Protein AF-A0A2W6N8J4-F1 (afdb_monomer_lite)

Sequence (112 aa):
MSNIRSYIEDHLKNKGYKLQQFSEIVDINVGTLSAIIKGTRLISMNQLDQIASAMGLEQGHFYDIYGVECFIESAPHWRRLEPFIYRCINVCLNAKNINTLNAWLCASIVYF

Organism: NCBI:txid1325358

pLDDT: mean 77.73, std 18.03, range [39.69, 95.56]

Radius of gyration: 15.01 Å; chains: 1; bounding box: 32×35×40 Å

InterPro domains:
  IPR001387 Cro/C1-type, helix-turn-heli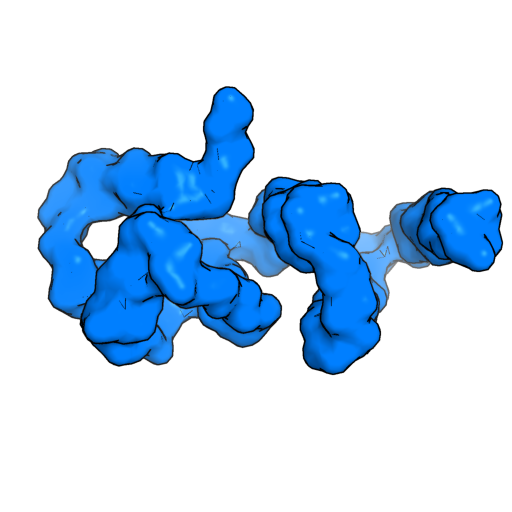x domain [PF01381] (12-57)
  IPR001387 Cro/C1-type, helix-turn-helix domain [PS50943] (8-62)
  IPR001387 Cro/C1-type, helix-turn-helix domain [SM00530] (7-62)
  IPR010982 Lambda repressor-like, DNA-binding domain superfamily [G3DSA:1.10.260.40] (1-66)
  IPR010982 Lambda repressor-like, DNA-binding domain superfamily [SSF47413] (3-65)

Foldseek 3Di:
DDAPLNVLVVLCVVVVHDLVRLCVLLVHPSVQSVCVNVVVDQAALSSVQSNCVSSVHDQPPCLVRSCCVAPVVDPDDVVRVVVSLVSVVVVCVVVPHPPVNVVVVVVVVVVD

Structure (mmCIF, N/CA/C/O backbone):
data_AF-A0A2W6N8J4-F1
#
_entry.id   AF-A0A2W6N8J4-F1
#
loop_
_atom_site.group_PDB
_atom_site.id
_atom_site.type_symbol
_atom_site.label_atom_id
_atom_site.label_alt_id
_atom_site.label_comp_id
_atom_site.label_asym_id
_atom_site.label_entity_id
_atom_site.label_seq_id
_atom_site.pdbx_PDB_ins_code
_atom_site.Cartn_x
_atom_site.Cartn_y
_atom_site.Cartn_z
_atom_site.occupancy
_atom_site.B_iso_or_equiv
_atom_site.auth_seq_id
_atom_site.auth_comp_id
_atom_site.auth_asym_id
_atom_site.auth_atom_id
_atom_site.pdbx_PDB_model_num
ATOM 1 N N . MET A 1 1 ? -11.564 4.669 -14.298 1.00 52.28 1 MET A N 1
ATOM 2 C CA . MET A 1 1 ? -10.418 3.741 -14.201 1.00 52.28 1 MET A CA 1
ATOM 3 C C . MET A 1 1 ? -10.261 3.342 -12.751 1.00 52.28 1 MET A C 1
ATOM 5 O O . MET A 1 1 ? -10.231 4.230 -11.908 1.00 52.28 1 MET A O 1
A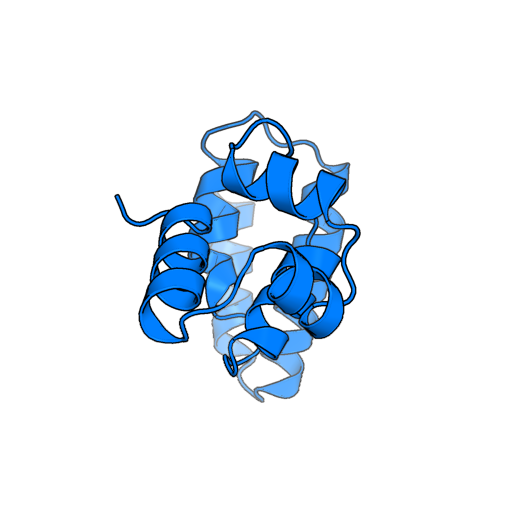TOM 9 N N . SER A 1 2 ? -10.227 2.043 -12.467 1.00 79.56 2 SER A N 1
ATOM 10 C CA . SER A 1 2 ? -9.942 1.533 -11.124 1.00 79.56 2 SER A CA 1
ATOM 11 C C . SER A 1 2 ? -8.443 1.674 -10.869 1.00 79.56 2 SER A C 1
ATOM 13 O O . SER A 1 2 ? -7.648 1.058 -11.571 1.00 79.56 2 SER A O 1
ATOM 15 N N . ASN A 1 3 ? -8.067 2.526 -9.920 1.00 86.62 3 ASN A N 1
ATOM 16 C CA . ASN A 1 3 ? -6.682 2.729 -9.494 1.00 86.62 3 ASN A CA 1
ATOM 17 C C . ASN A 1 3 ? -6.464 2.062 -8.127 1.00 86.62 3 ASN A C 1
ATOM 19 O O . ASN A 1 3 ? -7.430 1.746 -7.425 1.00 86.62 3 ASN A O 1
ATOM 23 N N . ILE A 1 4 ? -5.211 1.850 -7.726 1.00 90.75 4 ILE A N 1
ATOM 24 C CA . ILE A 1 4 ? -4.865 1.146 -6.478 1.00 90.75 4 ILE A CA 1
ATOM 25 C C . ILE A 1 4 ? -5.511 1.818 -5.257 1.00 90.75 4 ILE A C 1
ATOM 27 O O . ILE A 1 4 ? -5.922 1.141 -4.316 1.00 90.75 4 ILE A O 1
ATOM 31 N N . ARG A 1 5 ? -5.659 3.147 -5.270 1.00 91.38 5 ARG A N 1
ATOM 32 C CA . ARG A 1 5 ? -6.260 3.898 -4.156 1.00 91.38 5 ARG A CA 1
ATOM 33 C C . ARG A 1 5 ? -7.740 3.574 -4.005 1.00 91.38 5 ARG A C 1
ATOM 35 O O . ARG A 1 5 ? -8.170 3.314 -2.889 1.00 91.38 5 ARG A O 1
ATOM 42 N N . SER A 1 6 ? -8.480 3.493 -5.109 1.00 91.75 6 SER A N 1
ATOM 43 C CA . SER A 1 6 ? -9.888 3.085 -5.092 1.00 91.75 6 SER A CA 1
ATOM 44 C C . SER A 1 6 ? -10.064 1.669 -4.533 1.00 91.75 6 SER A C 1
ATOM 46 O O . SER A 1 6 ? -10.951 1.452 -3.715 1.00 91.75 6 SER A O 1
ATOM 48 N N . TYR A 1 7 ? -9.171 0.726 -4.869 1.00 93.25 7 TYR A N 1
ATOM 49 C CA . TYR A 1 7 ? -9.190 -0.620 -4.272 1.00 93.25 7 TYR A CA 1
ATOM 50 C C . TYR A 1 7 ? -8.986 -0.596 -2.754 1.00 93.25 7 TYR A C 1
ATOM 52 O O . TYR A 1 7 ? -9.650 -1.334 -2.024 1.00 93.25 7 TYR A O 1
ATOM 60 N N . ILE A 1 8 ? -8.073 0.250 -2.273 1.00 93.25 8 ILE A N 1
ATOM 61 C CA . ILE A 1 8 ? -7.833 0.427 -0.840 1.00 93.25 8 ILE A CA 1
ATOM 62 C C . ILE A 1 8 ? -9.082 1.021 -0.175 1.00 93.25 8 ILE A C 1
ATOM 64 O O . ILE A 1 8 ? -9.564 0.474 0.812 1.00 93.25 8 ILE A O 1
ATOM 68 N N . GLU A 1 9 ? -9.643 2.100 -0.719 1.00 93.38 9 GLU A N 1
ATOM 69 C CA . GLU A 1 9 ? -10.838 2.762 -0.178 1.00 93.38 9 GLU A CA 1
ATOM 70 C C . GLU A 1 9 ? -12.046 1.821 -0.097 1.00 93.38 9 GLU A C 1
ATOM 72 O O . GLU A 1 9 ? -12.702 1.744 0.949 1.00 93.38 9 GLU A O 1
ATOM 77 N N . ASP A 1 10 ? -12.296 1.050 -1.156 1.00 94.12 10 ASP A N 1
ATOM 78 C CA . ASP A 1 10 ? -13.359 0.047 -1.188 1.00 94.12 10 ASP A CA 1
ATOM 79 C C . ASP A 1 10 ? -13.130 -1.043 -0.137 1.00 94.12 10 ASP A C 1
ATOM 81 O O . ASP A 1 10 ? -14.066 -1.458 0.549 1.00 94.12 10 ASP A O 1
ATOM 85 N N . HIS A 1 11 ? -11.883 -1.478 0.057 1.00 94.19 11 HIS A N 1
ATOM 86 C CA . HIS A 1 11 ? -11.549 -2.454 1.089 1.00 94.19 11 HIS A CA 1
ATOM 87 C C . HIS A 1 11 ? -11.813 -1.924 2.502 1.00 94.19 11 HIS A C 1
ATOM 89 O O . HIS A 1 11 ? -12.455 -2.618 3.297 1.00 94.19 11 HIS A O 1
ATOM 95 N N . LEU A 1 12 ? -11.384 -0.692 2.817 1.00 93.69 12 LEU A N 1
ATOM 96 C CA . LEU A 1 12 ? -11.672 -0.069 4.114 1.00 93.69 12 LEU A CA 1
ATOM 97 C C . LEU A 1 12 ? -13.182 0.023 4.352 1.00 93.69 12 LEU A C 1
ATOM 99 O O . LEU A 1 12 ? -13.652 -0.316 5.439 1.00 93.69 12 LEU A O 1
ATOM 103 N N . LYS A 1 13 ? -13.943 0.443 3.336 1.00 94.06 13 LYS A N 1
ATOM 104 C CA . LYS A 1 13 ? -15.399 0.582 3.425 1.00 94.06 13 LYS A CA 1
ATOM 105 C C . LYS A 1 13 ? -16.088 -0.764 3.643 1.00 94.06 13 LYS A C 1
ATOM 107 O O . LYS A 1 13 ? -16.916 -0.880 4.541 1.00 94.06 13 LYS A O 1
ATOM 112 N N . ASN A 1 14 ? -15.716 -1.784 2.872 1.00 94.31 14 ASN A N 1
ATOM 113 C CA . ASN A 1 14 ? -16.321 -3.115 2.941 1.00 94.31 14 ASN A CA 1
ATOM 114 C C . ASN A 1 14 ? -16.018 -3.834 4.260 1.00 94.31 14 ASN A C 1
ATOM 116 O O . ASN A 1 14 ? -16.856 -4.577 4.765 1.00 94.31 14 ASN A O 1
ATOM 120 N N . LYS A 1 15 ? -14.829 -3.618 4.833 1.00 92.94 15 LYS A N 1
ATOM 121 C CA . LYS A 1 15 ? -14.436 -4.189 6.129 1.00 92.94 15 LYS A CA 1
ATOM 122 C C . LYS A 1 15 ? -14.824 -3.319 7.329 1.00 92.94 15 LYS A C 1
ATOM 124 O O . LYS A 1 15 ? -14.697 -3.772 8.462 1.00 92.94 15 LYS A O 1
ATOM 129 N N . GLY A 1 16 ? -15.286 -2.088 7.100 1.00 92.88 16 GLY A N 1
ATOM 130 C CA . GLY A 1 16 ? -15.595 -1.127 8.161 1.00 92.88 16 GLY A CA 1
ATOM 131 C C . GLY A 1 16 ? -14.361 -0.654 8.937 1.00 92.88 16 GLY A C 1
ATOM 132 O O . GLY A 1 16 ? -14.478 -0.271 10.101 1.00 92.88 16 GLY A O 1
ATOM 133 N N . TYR A 1 17 ? -13.173 -0.699 8.326 1.00 92.94 17 TYR A N 1
ATOM 134 C CA . TYR A 1 17 ? -11.932 -0.303 8.985 1.00 92.94 17 TYR A CA 1
ATOM 135 C C . TYR A 1 17 ? -11.765 1.212 9.022 1.00 92.94 17 TYR A C 1
ATOM 137 O O . TYR A 1 17 ? -11.908 1.908 8.015 1.00 92.94 17 TYR A O 1
ATOM 145 N N . LYS A 1 18 ? -11.358 1.727 10.185 1.00 94.25 18 LYS A N 1
ATOM 146 C CA . LYS A 1 18 ? -10.770 3.065 10.270 1.00 94.25 18 LYS A CA 1
ATOM 147 C C . LYS A 1 18 ? -9.356 3.036 9.693 1.00 94.25 18 LYS A C 1
ATOM 149 O O . LYS A 1 18 ? -8.644 2.043 9.829 1.00 94.25 18 LYS A O 1
ATOM 154 N N . LEU A 1 19 ? -8.913 4.166 9.140 1.00 93.25 19 LEU A N 1
ATOM 155 C CA . LEU A 1 19 ? -7.570 4.303 8.565 1.00 93.25 19 LEU A CA 1
ATOM 156 C C . LEU A 1 19 ? -6.458 3.889 9.540 1.00 93.25 19 LEU A C 1
ATOM 158 O O . LEU A 1 19 ? -5.498 3.245 9.135 1.00 93.25 19 LEU A O 1
ATOM 162 N N . GLN A 1 20 ? -6.606 4.223 10.824 1.00 94.81 20 GLN A N 1
ATOM 163 C CA . GLN A 1 20 ? -5.647 3.848 11.862 1.00 94.81 20 GLN A CA 1
ATOM 164 C C . GLN A 1 20 ? -5.564 2.328 12.062 1.00 94.81 20 GLN A C 1
ATOM 166 O O . GLN A 1 20 ? -4.469 1.778 12.061 1.00 94.81 20 GLN A O 1
ATOM 171 N N . GLN A 1 21 ? -6.706 1.639 12.124 1.00 94.81 21 GLN A N 1
ATOM 172 C CA . GLN A 1 21 ? -6.741 0.178 12.257 1.00 94.81 21 GLN A CA 1
ATOM 173 C C . GLN A 1 21 ? -6.096 -0.494 11.044 1.00 94.81 21 GLN A C 1
ATOM 175 O O . GLN A 1 21 ? -5.297 -1.409 11.187 1.00 94.81 21 GLN A O 1
ATOM 180 N N . PHE A 1 22 ? -6.391 -0.002 9.839 1.00 95.25 22 PHE A N 1
ATOM 181 C CA . PHE A 1 22 ? -5.770 -0.539 8.633 1.00 95.25 22 PHE A CA 1
ATOM 182 C C . PHE A 1 22 ? -4.258 -0.267 8.593 1.00 95.25 22 PHE A C 1
ATOM 184 O O . PHE A 1 22 ? -3.493 -1.124 8.170 1.00 95.25 22 PHE A O 1
ATOM 191 N N . SER A 1 23 ? -3.806 0.881 9.103 1.00 95.25 23 SER A N 1
ATOM 192 C CA . SER A 1 23 ? -2.378 1.207 9.199 1.00 95.25 23 SER A CA 1
ATOM 193 C C . SER A 1 23 ? -1.598 0.243 10.099 1.00 95.25 23 SER A C 1
ATOM 195 O O . SER A 1 23 ? -0.469 -0.114 9.773 1.00 95.25 23 SER A O 1
ATOM 197 N N . GLU A 1 24 ? -2.231 -0.237 11.172 1.00 94.81 24 GLU A N 1
ATOM 198 C CA . GLU A 1 24 ? -1.668 -1.246 12.075 1.00 94.81 24 GLU A CA 1
ATOM 199 C C . GLU A 1 24 ? -1.615 -2.628 11.407 1.00 94.81 24 GLU A C 1
ATOM 201 O O . GLU A 1 24 ? -0.621 -3.330 11.543 1.00 94.81 24 GLU A O 1
ATOM 206 N N . ILE A 1 25 ? -2.642 -2.999 10.631 1.00 93.88 25 ILE A N 1
ATOM 207 C CA . ILE A 1 25 ? -2.685 -4.283 9.904 1.00 93.88 25 ILE A CA 1
ATOM 208 C C . ILE A 1 25 ? -1.610 -4.341 8.810 1.00 93.88 25 ILE A C 1
ATOM 210 O O . ILE A 1 25 ? -0.951 -5.362 8.635 1.00 93.88 25 ILE A O 1
ATOM 214 N N . VAL A 1 26 ? -1.451 -3.255 8.053 1.00 93.81 26 VAL A N 1
ATOM 215 C CA . VAL A 1 26 ? -0.511 -3.174 6.923 1.00 93.81 26 VAL A CA 1
ATOM 216 C C . VAL A 1 26 ? 0.928 -2.907 7.398 1.00 93.81 26 VAL A C 1
ATOM 218 O O . VAL A 1 26 ? 1.868 -3.020 6.614 1.00 93.81 26 VAL A O 1
ATOM 221 N N . ASP A 1 27 ? 1.111 -2.550 8.672 1.00 93.88 27 ASP A 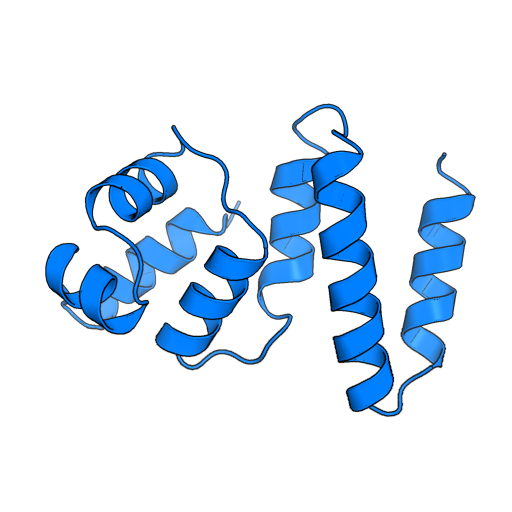N 1
ATOM 222 C CA . ASP A 1 27 ? 2.379 -2.082 9.241 1.00 93.88 27 ASP A CA 1
ATOM 223 C C . ASP A 1 27 ? 2.981 -0.910 8.437 1.00 93.88 27 ASP A C 1
ATOM 225 O O . ASP A 1 27 ? 4.142 -0.887 8.019 1.00 93.88 27 ASP A O 1
ATOM 229 N N . ILE A 1 28 ? 2.136 0.087 8.157 1.00 94.31 28 ILE A N 1
ATOM 230 C CA . ILE A 1 28 ? 2.525 1.342 7.509 1.00 94.31 28 ILE A CA 1
ATOM 231 C C . ILE A 1 28 ? 2.070 2.487 8.396 1.00 94.31 28 ILE A C 1
ATOM 233 O O . ILE A 1 28 ? 0.923 2.540 8.822 1.00 94.31 28 ILE A O 1
ATOM 237 N N . ASN A 1 29 ? 2.940 3.475 8.608 1.00 95.00 29 ASN A N 1
ATOM 238 C CA . ASN A 1 29 ? 2.574 4.674 9.354 1.00 95.00 29 ASN A CA 1
ATOM 239 C C . ASN A 1 29 ? 1.293 5.323 8.790 1.00 95.00 29 ASN A C 1
ATOM 241 O O . ASN A 1 29 ? 1.214 5.619 7.594 1.00 95.00 29 ASN A O 1
ATOM 245 N N . VAL A 1 30 ? 0.326 5.619 9.663 1.00 95.56 30 VAL A N 1
ATOM 246 C CA . VAL A 1 30 ? -0.985 6.174 9.288 1.00 95.56 30 VAL A CA 1
ATOM 247 C C . VAL A 1 30 ? -0.896 7.437 8.420 1.00 95.56 30 VAL A C 1
ATOM 249 O O . VAL A 1 30 ? -1.682 7.599 7.489 1.00 95.56 30 VAL A O 1
ATOM 252 N N . GLY A 1 31 ? 0.090 8.310 8.654 1.00 95.56 31 GLY A N 1
ATOM 253 C CA . GLY A 1 31 ? 0.319 9.506 7.840 1.00 95.56 31 GLY A CA 1
ATOM 254 C C . GLY A 1 31 ? 0.823 9.168 6.437 1.00 95.56 31 GLY A C 1
ATOM 255 O O . GLY A 1 31 ? 0.406 9.783 5.457 1.00 95.56 31 GLY A O 1
ATOM 256 N N . THR A 1 32 ? 1.661 8.136 6.321 1.00 94.19 32 THR A N 1
ATOM 257 C CA . THR A 1 32 ? 2.117 7.624 5.022 1.00 94.19 32 THR A CA 1
ATOM 258 C C . THR A 1 32 ? 0.970 6.975 4.255 1.00 94.19 32 THR A C 1
ATOM 260 O O . THR A 1 32 ? 0.787 7.272 3.077 1.00 94.19 32 THR A O 1
ATOM 263 N N . LEU A 1 33 ? 0.164 6.154 4.928 1.00 94.44 33 LEU A N 1
ATOM 264 C CA . LEU A 1 33 ? -1.010 5.518 4.338 1.00 94.44 33 LEU A CA 1
ATOM 265 C C . LEU A 1 33 ? -2.060 6.553 3.903 1.00 94.44 33 LEU A C 1
ATOM 267 O O . LEU A 1 33 ? -2.606 6.462 2.808 1.00 94.44 33 LEU A O 1
ATOM 271 N N . SER A 1 34 ? -2.274 7.598 4.709 1.00 94.81 34 SER A N 1
ATOM 272 C CA . SER A 1 34 ? -3.136 8.731 4.353 1.00 94.81 34 SER A CA 1
ATOM 273 C C . SER A 1 34 ? -2.653 9.447 3.089 1.00 94.81 34 SER A C 1
ATOM 275 O O . SER A 1 34 ? -3.447 9.718 2.191 1.00 94.81 34 SER A O 1
ATOM 277 N N . ALA A 1 35 ? -1.350 9.731 2.992 1.00 93.25 35 ALA A N 1
ATOM 278 C CA . ALA A 1 35 ? -0.765 10.387 1.824 1.00 93.25 35 ALA A CA 1
ATOM 279 C C . ALA A 1 35 ? -0.859 9.522 0.553 1.00 93.25 35 ALA A C 1
ATOM 281 O O . ALA A 1 35 ? -1.056 10.052 -0.540 1.00 93.25 35 ALA A O 1
ATOM 282 N N . ILE A 1 36 ? -0.757 8.198 0.699 1.00 92.56 36 ILE A N 1
ATOM 283 C CA . ILE A 1 36 ? -0.962 7.233 -0.389 1.00 92.56 36 ILE A CA 1
ATOM 284 C C . ILE A 1 36 ? -2.403 7.299 -0.909 1.00 92.56 36 ILE A C 1
ATOM 286 O O . ILE A 1 36 ? -2.601 7.496 -2.109 1.00 92.56 36 ILE A O 1
ATOM 290 N N . ILE A 1 37 ? -3.395 7.196 -0.016 1.00 91.50 37 ILE A N 1
ATOM 291 C CA . ILE A 1 37 ? -4.825 7.211 -0.374 1.00 91.50 37 ILE A CA 1
ATOM 292 C C . ILE A 1 37 ? -5.216 8.551 -1.004 1.00 91.50 37 ILE A C 1
ATOM 294 O O . ILE A 1 37 ? -5.890 8.581 -2.024 1.00 91.50 37 ILE A O 1
ATOM 298 N N . LYS A 1 38 ? -4.709 9.668 -0.468 1.00 89.75 38 LYS A N 1
ATOM 299 C CA . LYS A 1 38 ? -4.9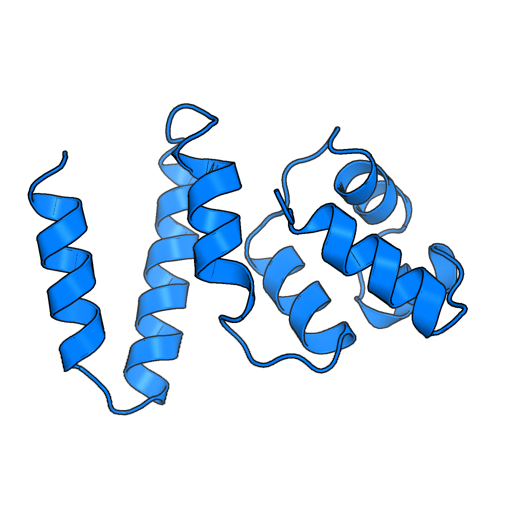10 11.006 -1.054 1.00 89.75 38 LYS A CA 1
ATOM 300 C C . LYS A 1 38 ? -4.155 11.225 -2.370 1.00 89.75 38 LYS A C 1
ATOM 302 O O . LYS A 1 38 ? -4.329 12.261 -3.001 1.00 89.75 38 LYS A O 1
ATOM 307 N N . GLY A 1 39 ? -3.261 10.311 -2.746 1.00 86.44 39 GLY A N 1
ATOM 308 C CA . GLY A 1 39 ? -2.428 10.413 -3.942 1.00 86.44 39 GLY A CA 1
ATOM 309 C C . GLY A 1 39 ? -1.322 11.459 -3.896 1.00 86.44 39 GLY A C 1
ATOM 310 O O . GLY A 1 39 ? -0.632 11.643 -4.892 1.00 86.44 39 GLY A O 1
ATOM 311 N N . THR A 1 40 ? -1.079 12.086 -2.745 1.00 87.56 40 THR A N 1
ATOM 312 C CA . THR A 1 40 ? 0.033 13.033 -2.565 1.00 87.56 40 THR A CA 1
ATOM 313 C C . THR A 1 40 ? 1.383 12.331 -2.438 1.00 87.56 40 THR A C 1
ATOM 315 O O . THR A 1 40 ? 2.430 12.954 -2.617 1.00 87.56 40 THR A O 1
ATOM 318 N N . ARG A 1 41 ? 1.379 11.026 -2.141 1.00 86.31 41 ARG A N 1
ATOM 319 C CA . ARG A 1 41 ? 2.571 10.181 -2.091 1.00 86.31 41 ARG A CA 1
ATOM 320 C C . ARG A 1 41 ? 2.411 8.966 -2.995 1.00 86.31 41 ARG A C 1
ATOM 322 O O . ARG A 1 41 ? 1.378 8.305 -3.000 1.00 86.31 41 ARG A O 1
ATOM 329 N N . LEU A 1 42 ? 3.479 8.654 -3.722 1.00 85.38 42 LEU A N 1
ATOM 330 C CA . LEU A 1 42 ? 3.567 7.461 -4.560 1.00 85.38 42 LEU A CA 1
ATOM 331 C C . LEU A 1 42 ? 3.876 6.229 -3.696 1.00 85.38 42 LEU A C 1
ATOM 333 O O . LEU A 1 42 ? 4.685 6.304 -2.767 1.00 85.38 42 LEU A O 1
ATOM 337 N N . ILE A 1 43 ? 3.226 5.111 -4.015 1.00 89.31 43 ILE A N 1
ATOM 338 C CA . ILE A 1 43 ? 3.351 3.836 -3.299 1.00 89.31 43 ILE A CA 1
ATOM 339 C C . ILE A 1 43 ? 4.708 3.210 -3.644 1.00 89.31 43 ILE A C 1
ATOM 341 O O . ILE A 1 43 ? 5.079 3.152 -4.817 1.00 89.31 43 ILE A O 1
ATOM 345 N N . SER A 1 44 ? 5.480 2.758 -2.653 1.00 88.06 44 SER A N 1
ATOM 346 C CA . SER A 1 44 ? 6.668 1.936 -2.924 1.00 88.06 44 SER A CA 1
ATOM 347 C C . SER A 1 44 ? 6.267 0.488 -3.190 1.00 88.06 44 SER A C 1
ATOM 349 O O . SER A 1 44 ? 5.240 0.041 -2.684 1.00 88.06 44 SER A O 1
ATOM 351 N N . MET A 1 45 ? 7.102 -0.282 -3.897 1.00 86.25 45 MET A N 1
ATOM 352 C CA . MET A 1 45 ? 6.829 -1.711 -4.067 1.00 86.25 45 MET A CA 1
ATOM 353 C C . MET A 1 45 ? 6.591 -2.387 -2.714 1.00 86.25 45 MET A C 1
ATOM 355 O O . MET A 1 45 ? 5.545 -2.996 -2.524 1.00 86.25 45 MET A O 1
ATOM 359 N N . ASN A 1 46 ? 7.474 -2.237 -1.722 1.00 90.25 46 ASN A N 1
ATOM 360 C CA . ASN A 1 46 ? 7.265 -2.878 -0.415 1.00 90.25 46 ASN A CA 1
ATOM 361 C C . ASN A 1 46 ? 5.885 -2.579 0.195 1.00 90.25 46 ASN A C 1
ATOM 363 O O . ASN A 1 46 ? 5.202 -3.498 0.629 1.00 90.25 46 ASN A O 1
ATOM 367 N N . GLN A 1 47 ? 5.449 -1.321 0.126 1.00 92.94 47 GLN A N 1
ATOM 368 C CA . GLN A 1 47 ? 4.136 -0.905 0.616 1.00 92.94 47 GLN A CA 1
ATOM 369 C C . GLN A 1 47 ? 2.991 -1.531 -0.185 1.00 92.94 47 GLN A C 1
ATOM 371 O O . GLN A 1 47 ? 1.988 -1.912 0.402 1.00 92.94 47 GLN A O 1
ATOM 376 N N . LEU A 1 48 ? 3.141 -1.674 -1.505 1.00 92.94 48 LEU A N 1
ATOM 377 C CA . LEU A 1 48 ? 2.153 -2.335 -2.356 1.00 92.94 48 LEU A CA 1
ATOM 378 C C . LEU A 1 48 ? 1.927 -3.795 -1.942 1.00 92.94 48 LEU A C 1
ATOM 380 O O . LEU A 1 48 ? 0.784 -4.226 -1.823 1.00 92.94 48 LEU A O 1
ATOM 384 N N . ASP A 1 49 ? 3.007 -4.537 -1.686 1.00 91.31 49 ASP A N 1
ATOM 385 C CA . ASP A 1 49 ? 2.916 -5.936 -1.251 1.00 91.31 49 ASP A CA 1
ATOM 386 C C . ASP A 1 49 ? 2.342 -6.048 0.167 1.00 91.31 49 ASP A C 1
ATOM 388 O O . ASP A 1 49 ? 1.518 -6.924 0.416 1.00 91.31 49 ASP A O 1
ATOM 392 N N . GLN A 1 50 ? 2.730 -5.154 1.087 1.00 94.00 50 GLN A N 1
ATOM 393 C CA . GLN A 1 50 ? 2.142 -5.101 2.431 1.00 94.00 50 GLN A CA 1
ATOM 394 C C . GLN A 1 50 ? 0.630 -4.860 2.359 1.00 94.00 50 GLN A C 1
ATOM 396 O O . GLN A 1 50 ? -0.136 -5.557 3.020 1.00 94.00 50 GLN A O 1
ATOM 401 N N . ILE A 1 51 ? 0.194 -3.912 1.523 1.00 94.62 51 ILE A N 1
ATOM 402 C CA . ILE A 1 51 ? -1.225 -3.600 1.312 1.00 94.62 51 ILE A CA 1
ATOM 403 C C . ILE A 1 51 ? -1.955 -4.805 0.712 1.00 94.62 51 ILE A C 1
ATOM 405 O O . ILE A 1 51 ? -2.992 -5.200 1.237 1.00 94.62 51 ILE A O 1
ATOM 409 N N . ALA A 1 52 ? -1.415 -5.420 -0.344 1.00 93.44 52 ALA A N 1
ATOM 410 C CA . ALA A 1 52 ? -2.011 -6.603 -0.964 1.00 93.44 52 ALA A CA 1
ATOM 411 C C . ALA A 1 52 ? -2.175 -7.750 0.044 1.00 93.44 52 ALA A C 1
ATOM 413 O O . ALA A 1 52 ? -3.264 -8.306 0.175 1.00 93.44 52 ALA A O 1
ATOM 414 N N . SER A 1 53 ? -1.126 -8.035 0.816 1.00 93.81 53 SER A N 1
ATOM 415 C CA . SER A 1 53 ? -1.136 -9.065 1.856 1.00 93.81 53 SER A CA 1
ATOM 416 C C . SER A 1 53 ? -2.173 -8.772 2.948 1.00 93.81 53 SER A C 1
ATOM 418 O O . SER A 1 53 ? -2.993 -9.630 3.272 1.00 93.81 53 SER A O 1
ATOM 420 N N . ALA A 1 54 ? -2.225 -7.534 3.450 1.00 93.62 54 ALA A N 1
ATOM 421 C CA . ALA A 1 54 ? -3.219 -7.096 4.434 1.00 93.62 54 ALA A CA 1
ATOM 422 C C . ALA A 1 54 ? -4.664 -7.186 3.916 1.00 93.62 54 ALA A C 1
ATOM 424 O O . ALA A 1 54 ? -5.597 -7.386 4.692 1.00 93.62 54 ALA A O 1
ATOM 425 N N . MET A 1 55 ? -4.852 -7.060 2.601 1.00 93.81 55 MET A N 1
ATOM 426 C CA . MET A 1 55 ? -6.144 -7.230 1.938 1.00 93.81 55 MET A CA 1
ATOM 427 C C . MET A 1 55 ? -6.496 -8.702 1.667 1.00 93.81 55 MET A C 1
ATOM 429 O O . MET A 1 55 ? -7.609 -8.977 1.215 1.00 93.81 55 MET A O 1
ATOM 433 N N . GLY A 1 56 ? -5.588 -9.641 1.957 1.00 92.19 56 GLY A N 1
ATOM 434 C CA . GLY A 1 56 ? -5.747 -11.069 1.677 1.00 92.19 56 GLY A CA 1
ATOM 435 C C . GLY A 1 56 ? -5.596 -11.420 0.196 1.00 92.19 56 GLY A C 1
ATOM 436 O O . GLY A 1 56 ? -6.166 -12.408 -0.257 1.00 92.19 56 GLY A O 1
ATOM 437 N N . LEU A 1 57 ? -4.883 -10.588 -0.565 1.00 92.06 57 LEU A N 1
ATOM 438 C CA . LEU A 1 57 ? -4.633 -10.775 -1.991 1.00 92.06 57 LEU A CA 1
ATOM 439 C C . LEU A 1 57 ? -3.283 -11.455 -2.226 1.00 92.06 57 LEU A C 1
ATOM 441 O O . LEU A 1 57 ? -2.344 -11.315 -1.440 1.00 92.06 57 LEU A O 1
ATOM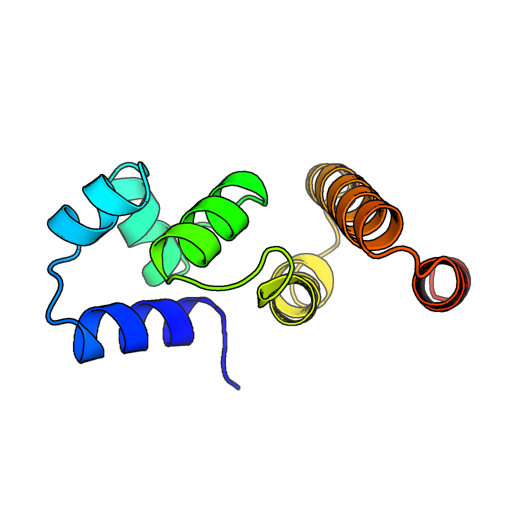 445 N N . GLU A 1 58 ? -3.178 -12.163 -3.347 1.00 86.19 58 GLU A N 1
ATOM 446 C CA . GLU A 1 58 ? -1.925 -12.783 -3.768 1.00 86.19 58 GLU A CA 1
ATOM 447 C C . GLU A 1 58 ? -0.872 -11.733 -4.153 1.00 86.19 58 GLU A C 1
ATOM 449 O O . GLU A 1 58 ? -1.177 -10.644 -4.655 1.00 86.19 58 GLU A O 1
ATOM 454 N N . GLN A 1 59 ? 0.401 -12.076 -3.942 1.00 80.19 59 GLN A N 1
ATOM 455 C CA . GLN A 1 59 ? 1.510 -11.242 -4.390 1.00 80.19 59 GLN A CA 1
ATOM 456 C C . GLN A 1 59 ? 1.441 -11.055 -5.910 1.00 80.19 59 GLN A C 1
ATOM 458 O O . GLN A 1 59 ? 1.229 -12.005 -6.655 1.00 80.19 59 GLN A O 1
ATOM 463 N N . GLY A 1 60 ? 1.638 -9.821 -6.374 1.00 82.19 60 GLY A N 1
ATOM 464 C CA . GLY A 1 60 ? 1.553 -9.493 -7.798 1.00 82.19 60 GLY A CA 1
ATOM 465 C C . GLY A 1 60 ? 0.184 -8.990 -8.257 1.00 82.19 60 GLY A C 1
ATOM 466 O O . GLY A 1 60 ? 0.110 -8.412 -9.335 1.00 82.19 60 GLY A O 1
ATOM 467 N N . HIS A 1 61 ? -0.871 -9.096 -7.436 1.00 88.12 61 HIS A N 1
ATOM 468 C CA . HIS A 1 61 ? -2.234 -8.690 -7.818 1.00 88.12 61 HIS A CA 1
ATOM 469 C C . HIS A 1 61 ? -2.332 -7.248 -8.347 1.00 88.12 61 HIS A C 1
ATOM 471 O O . HIS A 1 61 ? -3.094 -6.965 -9.265 1.00 88.12 61 HIS A O 1
ATOM 477 N N . PHE A 1 62 ? -1.542 -6.329 -7.786 1.00 89.31 62 PHE A N 1
ATOM 478 C CA . PHE A 1 62 ? -1.538 -4.924 -8.198 1.00 89.31 62 PHE A CA 1
ATOM 479 C C . PHE A 1 62 ? -0.447 -4.562 -9.215 1.00 89.31 62 PHE A C 1
ATOM 481 O O . PHE A 1 62 ? -0.302 -3.381 -9.512 1.00 89.31 62 PHE A O 1
ATOM 488 N N . TYR A 1 63 ? 0.351 -5.501 -9.736 1.00 88.00 63 TYR A N 1
ATOM 489 C CA . TYR A 1 63 ? 1.547 -5.145 -10.520 1.00 88.00 63 TYR A CA 1
ATOM 490 C C . TYR A 1 63 ? 1.202 -4.512 -11.866 1.00 88.00 63 TYR A C 1
ATOM 492 O O . TYR A 1 63 ? 1.840 -3.529 -12.239 1.00 88.00 63 TYR A O 1
ATOM 500 N N . ASP A 1 64 ? 0.154 -4.994 -12.532 1.00 81.94 64 ASP A N 1
ATOM 501 C CA . ASP A 1 64 ? -0.318 -4.414 -13.791 1.00 81.94 64 ASP A CA 1
ATOM 502 C C . ASP A 1 64 ? -0.789 -2.966 -13.588 1.00 81.94 64 ASP A C 1
ATOM 504 O O . ASP A 1 64 ? -0.348 -2.051 -14.284 1.00 81.94 64 ASP A O 1
ATOM 508 N N . ILE A 1 65 ? -1.625 -2.735 -12.568 1.00 86.44 65 ILE A N 1
ATOM 509 C CA . ILE A 1 65 ? -2.163 -1.403 -12.243 1.00 86.44 65 ILE A CA 1
ATOM 510 C C . ILE A 1 65 ? -1.036 -0.468 -11.782 1.00 86.44 65 ILE A C 1
ATOM 512 O O . ILE A 1 65 ? -0.957 0.682 -12.210 1.00 86.44 65 ILE A O 1
ATOM 516 N N . TYR A 1 66 ? -0.119 -0.973 -10.954 1.00 85.00 66 TYR A N 1
ATOM 517 C CA . TYR A 1 66 ? 1.034 -0.220 -10.467 1.00 85.00 66 TYR A CA 1
ATOM 518 C C . TYR A 1 66 ? 1.971 0.182 -11.603 1.00 85.00 66 TYR A C 1
ATOM 520 O O . TYR A 1 66 ? 2.474 1.304 -11.608 1.00 85.00 66 TYR A O 1
ATOM 528 N N . GLY A 1 67 ? 2.187 -0.712 -12.571 1.00 76.06 67 GLY A N 1
ATOM 529 C CA . GLY A 1 67 ? 3.012 -0.443 -13.741 1.00 76.06 67 GLY A CA 1
ATOM 530 C C . GLY A 1 67 ? 2.477 0.737 -14.554 1.00 76.06 67 GLY A C 1
ATOM 531 O O . GLY A 1 67 ? 3.225 1.657 -14.893 1.00 76.06 67 GLY A O 1
ATOM 532 N N . VAL A 1 68 ? 1.162 0.752 -14.787 1.00 77.00 68 VAL A N 1
ATOM 533 C CA . VAL A 1 68 ? 0.477 1.849 -15.482 1.00 77.00 68 VAL A CA 1
ATOM 534 C C . VAL A 1 68 ? 0.582 3.156 -14.685 1.00 77.00 68 VAL A C 1
ATOM 536 O O . VAL A 1 68 ? 1.059 4.157 -15.220 1.00 77.00 68 VAL A O 1
ATOM 539 N N . GLU A 1 69 ? 0.225 3.146 -13.396 1.00 75.38 69 GLU A N 1
ATOM 540 C CA . GLU A 1 69 ? 0.218 4.354 -12.554 1.00 75.38 69 GLU A CA 1
ATOM 541 C C . GLU A 1 69 ? 1.617 4.955 -12.317 1.00 75.38 69 GLU A C 1
ATOM 543 O O . GLU A 1 69 ? 1.766 6.175 -12.254 1.00 75.38 69 GLU A O 1
ATOM 548 N N . CYS A 1 70 ? 2.658 4.131 -12.143 1.00 70.19 70 CYS A N 1
ATOM 549 C CA . CYS A 1 70 ? 3.991 4.625 -11.775 1.00 70.19 70 CYS A CA 1
ATOM 550 C C . CYS A 1 70 ? 4.910 4.947 -12.955 1.00 70.19 70 CYS A C 1
ATOM 552 O O . CYS A 1 70 ? 5.842 5.730 -12.756 1.00 70.19 70 CYS A O 1
ATOM 554 N N . PHE A 1 71 ? 4.707 4.343 -14.129 1.00 64.19 71 PHE A N 1
ATOM 555 C CA . PHE A 1 71 ? 5.669 4.446 -15.235 1.00 64.19 71 PHE A CA 1
ATOM 556 C C . PHE A 1 71 ? 5.091 5.042 -16.518 1.00 64.19 71 PHE A C 1
ATOM 558 O O . PHE A 1 71 ? 5.850 5.622 -17.290 1.00 64.19 71 PHE A O 1
ATOM 565 N N . ILE A 1 72 ? 3.779 4.926 -16.751 1.00 57.72 72 ILE A N 1
ATOM 566 C CA . ILE A 1 72 ? 3.143 5.473 -17.961 1.00 57.72 72 ILE A CA 1
ATOM 567 C C . ILE A 1 72 ? 2.699 6.922 -17.724 1.00 57.72 72 ILE A C 1
ATOM 569 O O . ILE A 1 72 ? 2.883 7.772 -18.591 1.00 57.72 72 ILE A O 1
ATOM 573 N N . GLU A 1 73 ? 2.177 7.236 -16.533 1.00 54.09 73 GLU A N 1
ATOM 574 C CA . GLU A 1 73 ? 1.684 8.584 -16.198 1.00 54.09 73 GLU A CA 1
ATOM 575 C C . GLU A 1 73 ? 2.765 9.521 -15.623 1.00 54.09 73 GLU A C 1
ATOM 577 O O . GLU A 1 73 ? 2.571 10.732 -15.539 1.00 54.09 73 GLU A O 1
ATOM 582 N N . SER A 1 74 ? 3.922 8.983 -15.226 1.00 51.50 74 SER A N 1
ATOM 583 C CA . SER A 1 74 ? 5.050 9.729 -14.652 1.00 51.50 74 SER A CA 1
ATOM 584 C C . SER A 1 74 ? 6.345 9.259 -15.313 1.00 51.50 74 SER A C 1
ATOM 586 O O . SER A 1 74 ? 6.626 8.065 -15.280 1.00 51.50 74 SER A O 1
ATOM 588 N N . ALA A 1 75 ? 7.135 10.168 -15.900 1.00 49.59 75 ALA A N 1
ATOM 589 C CA . ALA A 1 75 ? 8.394 9.826 -16.577 1.00 49.59 75 ALA A CA 1
ATOM 590 C C . ALA A 1 75 ? 9.238 8.831 -15.742 1.00 49.59 75 ALA A C 1
ATOM 592 O O . ALA A 1 75 ? 9.421 9.055 -14.537 1.00 49.59 75 ALA A O 1
ATOM 593 N N . PRO A 1 76 ? 9.731 7.726 -16.334 1.00 55.28 76 PRO A N 1
ATOM 594 C CA . PRO A 1 76 ? 10.208 6.583 -15.569 1.00 55.28 76 PRO A CA 1
ATOM 595 C C . PRO A 1 76 ? 11.455 6.929 -14.756 1.00 55.28 76 PRO A C 1
ATOM 597 O O . PRO A 1 76 ? 12.566 7.066 -15.264 1.00 55.28 76 PRO A O 1
ATOM 600 N N . HIS A 1 77 ? 11.280 7.027 -13.440 1.00 60.72 77 HIS A N 1
ATOM 601 C CA . HIS A 1 77 ? 12.394 7.071 -12.504 1.00 60.72 77 HIS A CA 1
ATOM 602 C C . HIS A 1 77 ? 12.974 5.658 -12.373 1.00 60.72 77 HIS A C 1
ATOM 604 O O . HIS A 1 77 ? 12.431 4.830 -11.639 1.00 60.72 77 HIS A O 1
ATOM 610 N N . TRP A 1 78 ? 14.108 5.400 -13.032 1.00 60.88 78 TRP A N 1
ATOM 611 C CA . TRP A 1 78 ? 14.843 4.121 -13.006 1.00 60.88 78 TRP A CA 1
ATOM 612 C C . TRP A 1 78 ? 14.953 3.488 -11.603 1.00 60.88 78 TRP A C 1
ATOM 614 O O . TRP A 1 78 ? 14.759 2.288 -11.431 1.00 60.88 78 TRP A O 1
ATOM 624 N N . ARG A 1 79 ? 15.119 4.320 -10.563 1.00 64.06 79 ARG A N 1
ATOM 625 C CA . ARG A 1 79 ? 15.192 3.918 -9.144 1.00 64.06 79 ARG A CA 1
ATOM 626 C C . ARG A 1 79 ? 13.951 3.181 -8.608 1.00 64.06 79 ARG A C 1
ATOM 628 O O . ARG A 1 79 ? 14.019 2.571 -7.547 1.00 64.06 79 ARG A O 1
ATOM 635 N N . ARG A 1 80 ? 12.805 3.269 -9.287 1.00 66.12 80 ARG A N 1
ATOM 636 C CA . ARG A 1 80 ? 11.582 2.511 -8.959 1.00 66.12 80 ARG A CA 1
ATOM 637 C C . ARG A 1 80 ? 11.336 1.338 -9.895 1.00 66.12 80 ARG A C 1
ATOM 639 O O . ARG A 1 80 ? 10.686 0.382 -9.484 1.00 66.12 80 ARG A O 1
ATOM 646 N N . LEU A 1 81 ? 11.858 1.414 -11.115 1.00 70.50 81 LEU A N 1
ATOM 647 C CA . LEU A 1 81 ? 11.736 0.350 -12.101 1.00 70.50 81 LEU A CA 1
ATOM 648 C C . LEU A 1 81 ? 12.555 -0.878 -11.686 1.00 70.50 81 LEU A C 1
ATOM 650 O O . LEU A 1 81 ? 12.057 -1.995 -11.753 1.00 70.50 81 LEU A O 1
ATOM 654 N N . GLU A 1 82 ? 13.766 -0.670 -11.167 1.00 74.94 82 GLU A N 1
ATOM 655 C CA . GLU A 1 82 ? 14.641 -1.749 -10.696 1.00 74.94 82 GLU A CA 1
ATOM 656 C C . GLU A 1 82 ? 13.966 -2.676 -9.656 1.00 74.94 82 GLU A C 1
ATOM 658 O O . GLU A 1 82 ? 13.826 -3.870 -9.935 1.00 74.94 82 GLU A O 1
ATOM 663 N N . PRO A 1 83 ? 13.475 -2.190 -8.493 1.00 73.44 83 PRO A N 1
ATOM 664 C CA . PRO A 1 83 ? 12.817 -3.063 -7.520 1.00 73.44 83 PRO A CA 1
ATOM 665 C C . PRO A 1 83 ? 11.517 -3.682 -8.054 1.00 73.44 83 PRO A C 1
ATOM 667 O O . PRO A 1 83 ? 11.155 -4.778 -7.626 1.00 73.44 83 PRO A O 1
ATOM 670 N N . PHE A 1 84 ? 10.824 -3.021 -8.990 1.00 73.06 84 PHE A N 1
ATOM 671 C CA . PHE A 1 84 ? 9.647 -3.584 -9.654 1.00 73.06 84 PHE A CA 1
ATOM 672 C C . PHE A 1 84 ? 10.010 -4.804 -10.512 1.00 73.06 84 PHE A C 1
ATOM 674 O O . PHE A 1 84 ? 9.399 -5.862 -10.354 1.00 73.06 84 PHE A O 1
ATOM 681 N N . ILE A 1 85 ? 11.049 -4.698 -11.347 1.00 76.19 85 ILE A N 1
ATOM 682 C CA . ILE A 1 85 ? 11.525 -5.797 -12.200 1.00 76.19 85 ILE A CA 1
ATOM 683 C C . ILE A 1 85 ? 11.977 -6.989 -11.348 1.00 76.19 85 ILE A C 1
ATOM 685 O O . ILE A 1 85 ? 11.543 -8.114 -11.599 1.00 76.19 85 ILE A O 1
ATOM 689 N N . TYR A 1 86 ? 12.780 -6.760 -10.303 1.00 78.12 86 TYR A N 1
ATOM 690 C CA . TYR A 1 86 ? 13.234 -7.839 -9.415 1.00 78.12 86 TYR A CA 1
ATOM 691 C C . TYR A 1 86 ? 12.070 -8.605 -8.777 1.00 78.12 86 TYR A C 1
ATOM 693 O O . TYR A 1 86 ? 12.104 -9.833 -8.672 1.00 78.12 86 TYR A O 1
ATOM 701 N N . ARG A 1 87 ? 11.015 -7.893 -8.376 1.00 75.94 87 ARG A N 1
ATOM 702 C CA . ARG A 1 87 ? 9.817 -8.496 -7.782 1.00 75.94 87 ARG A CA 1
ATOM 703 C C . ARG A 1 87 ? 8.999 -9.284 -8.795 1.00 75.94 87 ARG A C 1
ATOM 705 O O . ARG A 1 87 ? 8.593 -10.399 -8.480 1.00 75.94 87 ARG A O 1
ATOM 712 N N . CYS A 1 88 ? 8.829 -8.767 -10.012 1.00 73.06 88 CYS A N 1
ATOM 713 C CA . CYS A 1 88 ? 8.176 -9.500 -11.099 1.00 73.06 88 CYS A CA 1
ATOM 714 C C . CYS A 1 88 ? 8.911 -10.810 -11.415 1.00 73.06 88 CYS A C 1
ATOM 716 O O . CYS A 1 88 ? 8.276 -11.858 -11.528 1.00 73.06 88 CYS A O 1
ATOM 718 N N . ILE A 1 89 ? 10.247 -10.771 -11.482 1.00 74.25 89 ILE A N 1
ATOM 719 C CA . ILE A 1 89 ? 11.084 -11.960 -11.691 1.00 74.25 89 ILE A CA 1
ATOM 720 C C . ILE A 1 89 ? 10.879 -12.970 -10.559 1.00 74.25 89 ILE A C 1
ATOM 722 O O . ILE A 1 89 ? 10.624 -14.140 -10.830 1.00 74.25 89 ILE A O 1
ATOM 726 N N . ASN A 1 90 ? 10.937 -12.531 -9.299 1.00 73.12 90 ASN A N 1
ATOM 727 C CA . ASN A 1 90 ? 10.764 -13.421 -8.153 1.00 73.12 90 ASN A CA 1
ATOM 728 C C . ASN A 1 90 ? 9.381 -14.100 -8.141 1.00 73.12 90 ASN A C 1
ATOM 730 O O . ASN A 1 90 ? 9.290 -15.308 -7.927 1.00 73.12 90 ASN A O 1
ATOM 734 N N . VAL A 1 91 ? 8.306 -13.356 -8.419 1.00 68.81 91 VAL A N 1
ATOM 735 C CA . VAL A 1 91 ? 6.949 -13.923 -8.520 1.00 68.81 91 VAL A CA 1
ATOM 736 C C . VAL A 1 91 ? 6.868 -14.939 -9.668 1.00 68.81 91 VAL A C 1
ATOM 738 O O . VAL A 1 91 ? 6.403 -16.059 -9.466 1.00 68.81 91 VAL A O 1
ATOM 741 N N . CYS A 1 92 ? 7.388 -14.605 -10.854 1.00 61.47 92 CYS A N 1
ATOM 742 C CA . CYS A 1 92 ? 7.352 -15.496 -12.021 1.00 61.47 92 CYS A CA 1
ATOM 743 C C . CYS A 1 92 ? 8.177 -16.782 -11.830 1.00 61.47 92 CYS A C 1
ATOM 745 O O . CYS A 1 92 ? 7.758 -17.856 -12.270 1.00 61.47 92 CYS A O 1
ATOM 747 N N . LEU A 1 93 ? 9.334 -16.696 -11.164 1.00 60.03 93 LEU A N 1
ATOM 748 C CA . LEU A 1 93 ? 10.184 -17.852 -10.865 1.00 60.03 93 LEU A CA 1
ATOM 749 C C . LEU A 1 93 ? 9.518 -18.803 -9.863 1.00 60.03 93 LEU A C 1
ATOM 751 O O . LEU A 1 93 ? 9.541 -20.018 -10.065 1.00 60.03 93 LEU A O 1
ATOM 755 N N . ASN A 1 94 ? 8.870 -18.264 -8.826 1.00 59.16 94 ASN A N 1
ATOM 756 C CA . ASN A 1 94 ? 8.138 -19.073 -7.847 1.00 59.16 94 ASN A CA 1
ATOM 757 C C . ASN A 1 94 ? 6.871 -19.717 -8.440 1.00 59.16 94 ASN A C 1
ATOM 759 O O . ASN A 1 94 ? 6.460 -20.785 -7.991 1.00 59.16 94 ASN A O 1
ATOM 763 N N . ALA A 1 95 ? 6.297 -19.131 -9.496 1.00 56.50 95 ALA A N 1
ATOM 764 C CA . ALA A 1 95 ? 5.120 -19.651 -10.191 1.00 56.50 95 ALA A CA 1
ATOM 765 C C . ALA A 1 95 ? 5.405 -20.784 -11.209 1.00 56.50 95 ALA A C 1
ATOM 767 O O . ALA A 1 95 ? 4.475 -21.250 -11.866 1.00 56.50 95 ALA A O 1
ATOM 768 N N . LYS A 1 96 ? 6.659 -21.248 -11.379 1.00 47.62 96 LYS A N 1
ATOM 769 C CA . LYS A 1 96 ? 7.061 -22.237 -12.413 1.00 47.62 96 LYS A CA 1
ATOM 770 C C . LYS A 1 96 ? 6.543 -21.907 -13.829 1.00 47.62 96 LYS A C 1
ATOM 772 O O . LYS A 1 96 ? 6.254 -22.814 -14.607 1.00 47.62 96 LYS A O 1
ATOM 777 N N . ASN A 1 97 ? 6.445 -20.629 -14.201 1.00 49.38 97 ASN A N 1
ATOM 778 C CA . ASN A 1 97 ? 6.059 -20.246 -15.561 1.00 49.38 97 ASN A CA 1
ATOM 779 C C . ASN A 1 97 ? 7.055 -19.244 -16.157 1.00 49.38 97 ASN A C 1
ATOM 781 O O . ASN A 1 97 ? 6.856 -18.033 -16.156 1.00 49.38 97 ASN A O 1
ATOM 785 N N . ILE A 1 98 ? 8.154 -19.794 -16.679 1.00 50.12 98 ILE A N 1
ATOM 786 C CA . ILE A 1 98 ? 9.223 -19.075 -17.393 1.00 50.12 98 ILE A CA 1
ATOM 787 C C . ILE A 1 98 ? 8.712 -18.380 -18.674 1.00 50.12 98 ILE A C 1
ATOM 789 O O . ILE A 1 98 ? 9.345 -17.443 -19.160 1.00 50.12 98 ILE A O 1
ATOM 793 N N . ASN A 1 99 ? 7.548 -18.771 -19.206 1.00 51.72 99 ASN A N 1
ATOM 794 C CA . ASN A 1 99 ? 7.050 -18.252 -20.482 1.00 51.72 99 ASN A CA 1
ATOM 795 C C . ASN A 1 99 ? 6.484 -16.826 -20.384 1.00 51.72 99 ASN A C 1
ATOM 797 O O . ASN A 1 99 ? 6.526 -16.086 -21.366 1.00 51.72 99 ASN A O 1
ATOM 801 N N . THR A 1 100 ? 6.013 -16.398 -19.211 1.00 48.19 100 THR A N 1
ATOM 802 C CA . THR A 1 100 ? 5.479 -15.040 -19.005 1.00 48.19 100 THR A CA 1
ATOM 803 C C . THR A 1 100 ? 6.589 -13.992 -18.905 1.00 48.19 100 THR A C 1
ATOM 805 O O . THR A 1 100 ? 6.404 -12.856 -19.340 1.00 48.19 100 THR A O 1
ATOM 808 N N . LEU A 1 101 ? 7.766 -14.379 -18.397 1.00 45.00 101 LEU A N 1
ATOM 809 C CA . LEU A 1 101 ? 8.912 -13.482 -18.243 1.00 45.00 101 LEU A CA 1
ATOM 810 C C . LEU A 1 101 ? 9.511 -13.088 -19.602 1.00 45.00 101 LEU A C 1
ATOM 812 O O . LEU A 1 101 ? 9.817 -11.920 -19.817 1.00 45.00 101 LEU A O 1
ATOM 816 N N . ASN A 1 102 ? 9.608 -14.037 -20.542 1.00 48.84 102 ASN A N 1
ATOM 817 C CA . ASN A 1 102 ? 10.079 -13.764 -21.903 1.00 48.84 102 ASN A CA 1
ATOM 818 C C . ASN A 1 102 ? 9.102 -12.884 -22.694 1.00 48.84 102 ASN A C 1
ATOM 820 O O . ASN A 1 102 ? 9.543 -12.026 -23.450 1.00 48.84 102 ASN A O 1
ATOM 824 N N . ALA A 1 103 ? 7.789 -13.035 -22.491 1.00 47.94 103 ALA A N 1
ATOM 825 C CA . ALA A 1 103 ? 6.796 -12.184 -23.147 1.00 47.94 103 ALA A CA 1
ATOM 826 C C . ALA A 1 103 ? 6.890 -10.715 -22.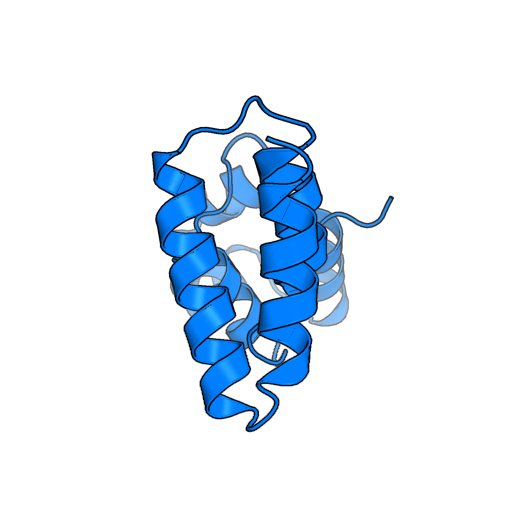685 1.00 47.94 103 ALA A C 1
ATOM 828 O O . ALA A 1 103 ? 6.830 -9.808 -23.512 1.00 47.94 103 ALA A O 1
ATOM 829 N N . TRP A 1 104 ? 7.110 -10.478 -21.387 1.00 47.56 104 TRP A N 1
ATOM 830 C CA . TRP A 1 104 ? 7.264 -9.128 -20.833 1.00 47.56 104 TRP A CA 1
ATOM 831 C C . TRP A 1 104 ? 8.644 -8.512 -21.100 1.00 47.56 104 TRP A C 1
ATOM 833 O O . TRP A 1 104 ? 8.714 -7.347 -21.479 1.00 47.56 104 TRP A O 1
ATOM 843 N N . LEU A 1 105 ? 9.736 -9.279 -20.990 1.00 50.91 105 LEU A N 1
ATOM 844 C CA . LEU A 1 105 ? 11.077 -8.812 -21.371 1.00 50.91 105 LEU A CA 1
ATOM 845 C C . LEU A 1 105 ? 11.143 -8.451 -22.862 1.00 50.91 105 LEU A C 1
ATOM 847 O O . LEU A 1 105 ? 11.672 -7.395 -23.198 1.00 50.91 105 LEU A O 1
ATOM 851 N N . CYS A 1 106 ? 10.554 -9.257 -23.754 1.00 43.84 106 CYS A N 1
ATOM 852 C CA . CYS A 1 106 ? 10.461 -8.905 -25.174 1.00 43.84 106 CYS A CA 1
ATOM 853 C C . CYS A 1 106 ? 9.586 -7.666 -25.416 1.00 43.84 106 CYS A C 1
ATOM 855 O O . CYS A 1 106 ? 9.935 -6.848 -26.261 1.00 43.84 106 CYS A O 1
ATOM 857 N N . ALA A 1 107 ? 8.490 -7.482 -24.672 1.00 42.56 107 ALA A N 1
ATOM 858 C CA . ALA A 1 107 ? 7.649 -6.292 -24.805 1.00 42.56 107 ALA A CA 1
ATOM 859 C C . ALA A 1 107 ? 8.338 -5.013 -24.287 1.00 42.56 107 ALA A C 1
ATOM 861 O O . ALA A 1 107 ? 8.159 -3.949 -24.867 1.00 42.56 107 ALA A O 1
ATOM 862 N N . SER A 1 108 ? 9.150 -5.094 -23.229 1.00 43.19 108 SER A N 1
ATOM 863 C CA . SER A 1 108 ? 9.837 -3.927 -22.657 1.00 43.19 108 SER A CA 1
ATOM 864 C C . SER A 1 108 ? 11.157 -3.570 -23.350 1.00 43.19 108 SER A C 1
ATOM 866 O O . SER A 1 108 ? 11.536 -2.406 -23.321 1.00 43.19 108 SER A O 1
ATOM 868 N N . ILE A 1 109 ? 11.838 -4.524 -23.999 1.00 44.78 109 ILE A N 1
ATOM 869 C CA . ILE A 1 109 ? 13.080 -4.271 -24.763 1.00 44.78 109 ILE A CA 1
ATOM 870 C C . ILE A 1 109 ? 12.793 -3.702 -26.166 1.00 44.78 109 ILE A C 1
ATOM 872 O O . ILE A 1 109 ? 13.665 -3.089 -26.764 1.00 44.78 109 ILE A O 1
ATOM 876 N N . VAL A 1 110 ? 11.583 -3.881 -26.708 1.00 43.00 110 VAL A N 1
ATOM 877 C CA . VAL A 1 110 ? 11.215 -3.352 -28.040 1.00 43.00 110 VAL A CA 1
ATOM 878 C C . VAL A 1 110 ? 10.617 -1.935 -27.970 1.00 43.00 110 VAL A C 1
ATOM 880 O O . VAL A 1 110 ? 10.561 -1.246 -28.985 1.00 43.00 110 VAL A O 1
ATOM 883 N N . TYR A 1 111 ? 10.199 -1.474 -26.786 1.00 39.69 111 TYR A N 1
ATOM 884 C CA . TYR A 1 111 ? 9.569 -0.158 -26.583 1.00 39.69 111 TYR A CA 1
ATOM 885 C C . TYR A 1 111 ? 10.435 0.859 -25.807 1.00 39.69 111 TYR A C 1
ATOM 887 O O . TYR A 1 111 ? 9.933 1.923 -25.441 1.00 39.69 111 TYR A O 1
ATOM 895 N N . PHE A 1 112 ? 11.722 0.564 -25.603 1.00 41.81 112 PHE A N 1
ATOM 896 C CA . PHE A 1 112 ? 12.767 1.490 -25.143 1.00 41.81 112 PHE A CA 1
ATOM 897 C C . PHE A 1 112 ? 14.017 1.325 -26.008 1.00 41.81 112 PHE A C 1
ATOM 899 O O . PHE A 1 112 ? 14.676 2.354 -26.276 1.00 41.81 112 PHE A O 1
#

Secondary structure (DSSP, 8-state):
---HHHHHHHHHHHHT--HHHHHHHHT--HHHHHHHHTTSSPPPHHHHHHHHHHTTPPTTTTHHHHHIIIIISS---HHHHHHHHHHHHHHHHHTT-HHHHHHHHHHHHH--